Protein AF-A0A442WJB1-F1 (afdb_monomer_lite)

Structure (mmCIF, N/CA/C/O backbone):
data_AF-A0A442WJB1-F1
#
_entry.id   AF-A0A442WJB1-F1
#
loop_
_atom_site.group_PDB
_atom_site.id
_atom_site.type_symbol
_atom_site.label_atom_id
_atom_site.label_alt_id
_atom_site.label_comp_id
_atom_site.label_asym_id
_atom_site.label_entity_id
_atom_site.label_seq_id
_atom_site.pdbx_PDB_ins_code
_atom_site.Cartn_x
_atom_site.Cartn_y
_atom_site.Cartn_z
_atom_site.occupancy
_atom_site.B_iso_or_equiv
_atom_site.auth_seq_id
_atom_site.auth_comp_id
_atom_site.auth_asym_id
_atom_site.auth_atom_id
_atom_site.pdbx_PDB_model_num
ATOM 1 N N . MET A 1 1 ? 56.963 -18.373 19.287 1.00 47.78 1 MET A N 1
ATOM 2 C CA . MET A 1 1 ? 56.358 -17.336 18.424 1.00 47.78 1 MET A CA 1
ATOM 3 C C . MET A 1 1 ? 55.750 -18.024 17.222 1.00 47.78 1 MET A C 1
ATOM 5 O O . MET A 1 1 ? 56.490 -18.730 16.564 1.00 47.78 1 MET A O 1
ATOM 9 N N . THR A 1 2 ? 54.446 -17.854 17.002 1.00 51.00 2 THR A N 1
ATOM 10 C CA . THR A 1 2 ? 53.818 -17.592 15.690 1.00 51.00 2 THR A CA 1
ATOM 11 C C . THR A 1 2 ? 52.319 -17.478 15.943 1.00 51.00 2 THR A C 1
ATOM 13 O O . THR A 1 2 ? 51.617 -18.481 16.080 1.00 51.00 2 THR A O 1
ATOM 16 N N . VAL A 1 3 ? 51.855 -16.237 16.078 1.00 57.25 3 VAL A N 1
ATOM 17 C CA . VAL A 1 3 ? 50.445 -15.892 15.902 1.00 57.25 3 VAL A CA 1
ATOM 18 C C . VAL A 1 3 ? 50.052 -16.314 14.485 1.00 57.25 3 VAL A C 1
ATOM 20 O O . VAL A 1 3 ? 50.794 -16.070 13.540 1.00 57.25 3 VAL A O 1
ATOM 23 N N . ARG A 1 4 ? 48.948 -17.049 14.332 1.00 56.75 4 ARG A N 1
ATOM 24 C CA . ARG A 1 4 ? 48.417 -17.383 13.007 1.00 56.75 4 ARG A CA 1
ATOM 25 C C . ARG A 1 4 ? 47.535 -16.222 12.577 1.00 56.75 4 ARG A C 1
ATOM 27 O O . ARG A 1 4 ? 46.413 -16.096 13.062 1.00 56.75 4 ARG A O 1
ATOM 34 N N . ASP A 1 5 ? 48.064 -15.365 11.716 1.00 59.88 5 ASP A N 1
ATOM 35 C CA . ASP A 1 5 ? 47.332 -14.244 11.137 1.00 59.88 5 ASP A CA 1
ATOM 36 C C . ASP A 1 5 ? 46.081 -14.740 10.386 1.00 59.88 5 ASP A C 1
ATOM 38 O O . ASP A 1 5 ? 46.166 -15.496 9.418 1.00 59.88 5 ASP A O 1
ATOM 42 N N . ASN A 1 6 ? 44.893 -14.325 10.844 1.00 65.81 6 ASN A N 1
ATOM 43 C CA . ASN A 1 6 ? 43.603 -14.636 10.218 1.00 65.81 6 ASN A CA 1
ATOM 44 C C . ASN A 1 6 ? 43.370 -13.709 9.019 1.00 65.81 6 ASN A C 1
ATOM 46 O O . ASN A 1 6 ? 42.595 -12.755 9.087 1.00 65.81 6 ASN A O 1
ATOM 50 N N . GLN A 1 7 ? 44.068 -13.975 7.919 1.00 64.69 7 GLN A N 1
ATOM 51 C CA . GLN A 1 7 ? 43.969 -13.186 6.694 1.00 64.69 7 GLN A CA 1
ATOM 5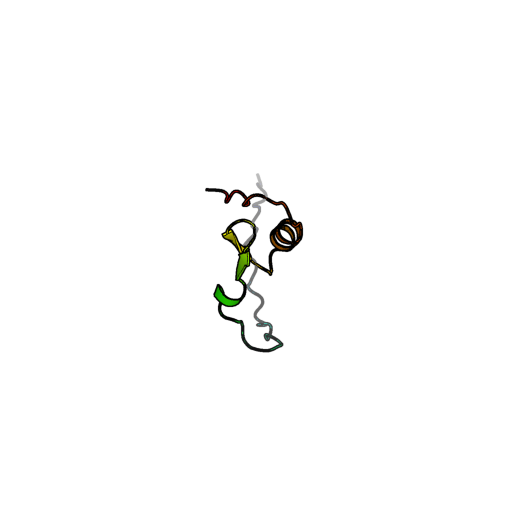2 C C . GLN A 1 7 ? 42.751 -13.613 5.862 1.00 64.69 7 GLN A C 1
ATOM 54 O O . GLN A 1 7 ? 42.869 -14.258 4.821 1.00 64.69 7 GLN A O 1
ATOM 59 N N . ARG A 1 8 ? 41.545 -13.242 6.306 1.00 60.84 8 ARG A N 1
ATOM 60 C CA . ARG A 1 8 ? 40.365 -13.226 5.426 1.00 60.84 8 ARG A CA 1
ATOM 61 C C . ARG A 1 8 ? 40.400 -11.955 4.580 1.00 60.84 8 ARG A C 1
ATOM 63 O O . ARG A 1 8 ? 39.812 -10.942 4.942 1.00 60.84 8 ARG A O 1
ATOM 70 N N . GLY A 1 9 ? 41.127 -12.017 3.465 1.00 63.81 9 GLY A N 1
ATOM 71 C CA . GLY A 1 9 ? 41.088 -10.986 2.429 1.00 63.81 9 GLY A CA 1
ATOM 72 C C . GLY A 1 9 ? 39.699 -10.874 1.776 1.00 63.81 9 GLY A C 1
ATOM 73 O O . GLY A 1 9 ? 38.890 -11.806 1.869 1.00 63.81 9 GLY A O 1
ATOM 74 N N . PRO A 1 10 ? 39.393 -9.743 1.117 1.00 67.75 10 PRO A N 1
ATOM 75 C CA . PRO A 1 10 ? 38.119 -9.547 0.436 1.00 67.75 10 PRO A CA 1
ATOM 76 C C . PRO A 1 10 ? 37.943 -10.599 -0.663 1.00 67.75 10 PRO A C 1
ATOM 78 O O . PRO A 1 10 ? 38.843 -10.840 -1.469 1.00 67.75 10 PRO A O 1
ATOM 81 N N . ARG A 1 11 ? 36.770 -11.241 -0.693 1.00 63.91 11 ARG A N 1
ATOM 82 C CA . ARG A 1 11 ? 36.442 -12.219 -1.735 1.00 63.91 11 ARG A CA 1
ATOM 83 C C . ARG A 1 11 ? 36.409 -11.505 -3.091 1.00 63.91 11 ARG A C 1
ATOM 85 O O . ARG A 1 11 ? 35.759 -10.461 -3.192 1.00 63.91 11 ARG A O 1
ATOM 92 N N . PRO A 1 12 ? 37.072 -12.038 -4.131 1.00 65.00 12 PRO A N 1
ATOM 93 C CA . PRO A 1 12 ? 36.999 -11.448 -5.458 1.00 65.00 12 PRO A CA 1
ATOM 94 C C . PRO A 1 12 ? 35.539 -11.436 -5.922 1.00 65.00 12 PRO A C 1
ATOM 96 O O . PRO A 1 12 ? 34.843 -12.450 -5.827 1.00 65.00 12 PRO A O 1
ATOM 99 N N . ARG A 1 13 ? 35.063 -10.285 -6.416 1.00 66.62 13 ARG A N 1
ATOM 100 C CA . ARG A 1 13 ? 33.793 -10.231 -7.150 1.00 66.62 13 ARG A CA 1
ATOM 101 C C . ARG A 1 13 ? 33.950 -11.150 -8.355 1.00 66.62 13 ARG A C 1
ATOM 103 O O . ARG A 1 13 ? 34.864 -10.945 -9.152 1.00 66.62 13 ARG A O 1
ATOM 110 N N . ASN A 1 14 ? 33.115 -12.183 -8.434 1.00 66.44 14 ASN A N 1
ATOM 111 C CA . ASN A 1 14 ? 33.156 -13.122 -9.544 1.00 66.44 14 ASN A CA 1
ATOM 112 C C . ASN A 1 14 ? 33.032 -12.334 -10.863 1.00 66.44 14 ASN A C 1
ATOM 114 O O . ASN A 1 14 ? 32.185 -11.445 -10.968 1.00 66.44 14 ASN A O 1
ATOM 118 N N . ARG A 1 15 ? 33.930 -12.594 -11.823 1.00 66.56 15 ARG A N 1
ATOM 119 C CA . ARG A 1 15 ? 34.043 -11.829 -13.083 1.00 66.56 15 ARG A CA 1
ATOM 120 C C . ARG A 1 15 ? 32.870 -12.101 -14.029 1.00 66.56 15 ARG A C 1
ATOM 122 O O . ARG A 1 15 ? 32.640 -11.335 -14.961 1.00 66.56 15 ARG A O 1
ATOM 129 N N . ASP A 1 1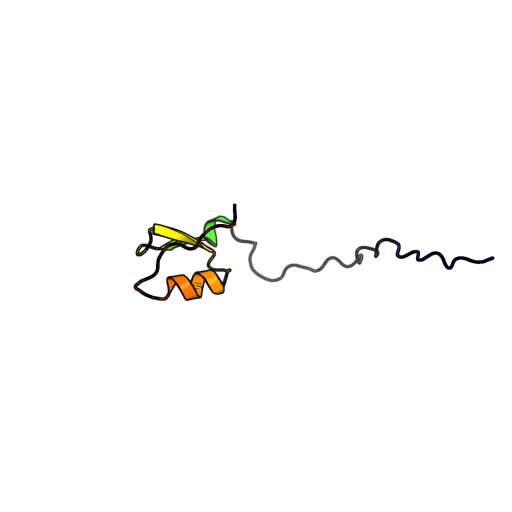6 ? 32.122 -13.161 -13.752 1.00 74.94 16 ASP A N 1
ATOM 130 C CA . ASP A 1 16 ? 30.940 -13.556 -14.498 1.00 74.94 16 ASP A CA 1
ATOM 131 C C . ASP A 1 16 ? 29.740 -12.728 -14.027 1.00 74.94 16 ASP A C 1
ATOM 133 O O . ASP A 1 16 ? 29.113 -13.003 -13.002 1.00 74.94 16 ASP A O 1
ATOM 137 N N . GLN A 1 17 ? 29.437 -11.662 -14.768 1.00 78.31 17 GLN A N 1
ATOM 138 C CA . GLN A 1 17 ? 28.221 -10.884 -14.560 1.00 78.31 17 GLN A CA 1
ATOM 139 C C . GLN A 1 17 ? 27.010 -11.728 -14.967 1.00 78.31 17 GLN A C 1
ATOM 141 O O . GLN A 1 17 ? 26.859 -12.103 -16.131 1.00 78.31 17 GLN A O 1
ATOM 146 N N . GLY A 1 18 ? 26.130 -12.022 -14.010 1.00 82.19 18 GLY A N 1
ATOM 147 C CA . GLY A 1 18 ? 24.845 -12.650 -14.303 1.00 82.19 18 GLY A CA 1
ATOM 148 C C . GLY A 1 18 ? 24.005 -11.769 -15.233 1.00 82.19 18 GLY A C 1
ATOM 149 O O . GLY A 1 18 ? 23.931 -10.553 -15.053 1.00 82.19 18 GLY A O 1
ATOM 150 N N . LYS A 1 19 ? 23.351 -12.380 -16.227 1.00 85.50 19 LYS A N 1
ATOM 151 C CA . LYS A 1 19 ? 22.405 -11.681 -17.103 1.00 85.50 19 LYS A CA 1
ATOM 152 C C . LYS A 1 19 ? 21.027 -11.652 -16.446 1.00 85.50 19 LYS A C 1
ATOM 154 O O . LYS A 1 19 ? 20.495 -12.691 -16.065 1.00 85.50 19 LYS A O 1
ATOM 159 N N . ARG A 1 20 ? 20.416 -10.469 -16.353 1.00 84.94 20 ARG A N 1
ATOM 160 C CA . ARG A 1 20 ? 19.022 -10.341 -15.915 1.00 84.94 20 ARG A CA 1
ATOM 161 C C . ARG A 1 20 ? 18.103 -11.003 -16.944 1.00 84.94 20 ARG A C 1
ATOM 163 O O . ARG A 1 20 ? 18.162 -10.679 -18.129 1.00 84.94 20 ARG A O 1
ATOM 170 N N . HIS A 1 21 ? 17.248 -11.907 -16.484 1.00 91.69 21 HIS A N 1
ATOM 171 C CA . HIS A 1 21 ? 16.184 -12.493 -17.294 1.00 91.69 21 HIS A CA 1
ATOM 172 C C . HIS A 1 21 ? 14.853 -11.796 -16.980 1.00 91.69 21 HIS A C 1
ATOM 174 O O . HIS A 1 21 ? 14.614 -11.404 -15.840 1.00 91.69 21 HIS A O 1
ATOM 180 N N . GLY A 1 22 ? 13.998 -11.633 -17.992 1.00 89.94 22 GLY A N 1
ATOM 181 C CA . GLY A 1 22 ? 12.680 -11.006 -17.854 1.00 89.94 22 GLY A CA 1
ATOM 182 C C . GLY A 1 22 ? 12.620 -9.518 -18.238 1.00 89.94 22 GLY A C 1
ATOM 183 O O . GLY A 1 22 ? 13.640 -8.927 -18.605 1.00 89.94 22 GLY A O 1
ATOM 184 N N . PRO A 1 23 ? 11.416 -8.916 -18.181 1.00 89.12 23 PRO A N 1
ATOM 185 C CA . PRO A 1 23 ? 11.183 -7.510 -18.526 1.00 89.12 23 PRO A CA 1
ATOM 186 C C . PRO A 1 23 ? 11.935 -6.584 -17.566 1.00 89.12 23 PRO A C 1
ATOM 188 O O . PRO A 1 23 ? 12.162 -7.018 -16.439 1.00 89.12 23 PRO A O 1
ATOM 191 N N . PRO A 1 24 ? 12.298 -5.346 -17.957 1.00 89.75 24 PRO A N 1
ATO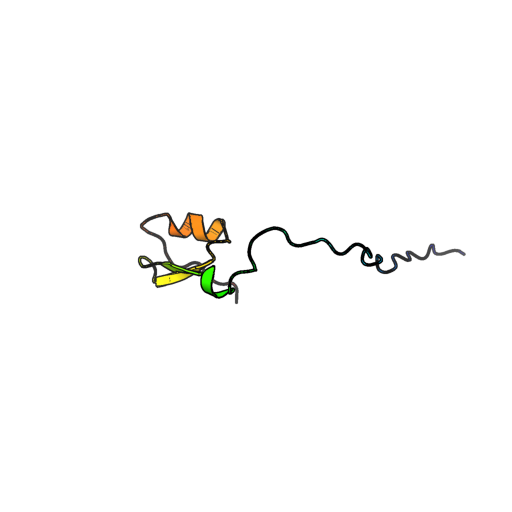M 192 C CA . PRO A 1 24 ? 13.032 -4.396 -17.115 1.00 89.75 24 PRO A CA 1
ATOM 193 C C . PRO A 1 24 ? 12.497 -4.282 -15.682 1.00 89.75 24 PRO A C 1
ATOM 195 O O . PRO A 1 24 ? 11.341 -4.604 -15.405 1.00 89.75 24 PRO A O 1
ATOM 198 N N . ALA A 1 25 ? 13.351 -3.844 -14.752 1.00 87.12 25 ALA A N 1
ATOM 199 C CA . ALA A 1 25 ? 12.867 -3.512 -13.417 1.00 87.12 25 ALA A CA 1
ATOM 200 C C . ALA A 1 25 ? 11.783 -2.437 -13.544 1.00 87.12 25 ALA A C 1
ATOM 202 O O . ALA A 1 25 ? 11.958 -1.477 -14.296 1.00 87.12 25 ALA A O 1
ATOM 203 N N . LYS A 1 26 ? 10.663 -2.662 -12.858 1.00 88.12 26 LYS A N 1
ATOM 204 C CA . LYS A 1 26 ? 9.624 -1.651 -12.700 1.00 88.12 26 LYS A CA 1
ATOM 205 C C . LYS A 1 26 ? 10.157 -0.511 -11.843 1.00 88.12 26 LYS A C 1
ATOM 207 O O . LYS A 1 26 ? 11.134 -0.708 -11.113 1.00 88.12 26 LYS A O 1
ATOM 212 N N . ASP A 1 27 ? 9.512 0.644 -11.934 1.00 93.75 27 ASP A N 1
ATOM 213 C CA . ASP A 1 27 ? 9.782 1.721 -10.990 1.00 93.75 27 ASP A CA 1
ATOM 214 C C . ASP A 1 27 ? 9.462 1.252 -9.562 1.00 93.75 27 ASP A C 1
ATOM 216 O O . ASP A 1 27 ? 8.522 0.478 -9.353 1.00 93.75 27 ASP A O 1
ATOM 220 N N . GLU A 1 28 ? 10.248 1.684 -8.572 1.00 90.19 28 GLU A N 1
ATOM 221 C CA . GLU A 1 28 ? 10.032 1.251 -7.189 1.00 90.19 28 GLU A CA 1
ATOM 222 C C . GLU A 1 28 ? 8.637 1.632 -6.683 1.00 90.19 28 GLU A C 1
ATOM 224 O O . GLU A 1 28 ? 8.028 0.849 -5.954 1.00 90.19 28 GLU A O 1
ATOM 229 N N . ALA A 1 29 ? 8.081 2.758 -7.143 1.00 93.62 29 ALA A N 1
ATOM 230 C CA . ALA A 1 29 ? 6.739 3.199 -6.783 1.00 93.62 29 ALA A CA 1
ATOM 231 C C . ALA A 1 29 ? 5.643 2.215 -7.233 1.00 93.62 29 ALA A C 1
ATOM 233 O O . ALA A 1 29 ? 4.609 2.111 -6.577 1.00 93.62 29 ALA A O 1
ATOM 234 N N . GLU A 1 30 ? 5.857 1.439 -8.305 1.00 94.38 30 GLU A N 1
ATOM 235 C CA . GLU A 1 30 ? 4.866 0.469 -8.804 1.00 94.38 30 GLU A CA 1
ATOM 236 C C . GLU A 1 30 ? 4.662 -0.732 -7.863 1.00 94.38 30 GLU A C 1
ATOM 238 O O . GLU A 1 30 ? 3.671 -1.474 -7.976 1.00 94.38 30 GLU A O 1
ATOM 243 N N . HIS A 1 31 ? 5.605 -0.960 -6.947 1.00 95.19 31 HIS A N 1
ATOM 244 C CA . HIS A 1 31 ? 5.530 -2.037 -5.966 1.00 95.19 31 HIS A CA 1
ATOM 245 C C . HIS A 1 31 ? 4.665 -1.691 -4.757 1.00 95.19 31 HIS A C 1
ATOM 247 O O . HIS A 1 31 ? 4.199 -2.606 -4.080 1.00 95.19 31 HIS A O 1
ATOM 253 N N . PHE A 1 32 ? 4.367 -0.413 -4.551 1.00 96.56 32 PHE A N 1
ATOM 254 C CA . PHE A 1 32 ? 3.530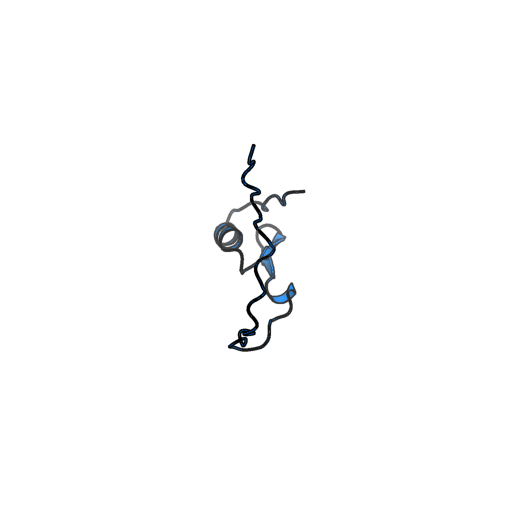 0.043 -3.457 1.00 96.56 32 PHE A CA 1
ATOM 255 C C . PHE A 1 32 ? 2.042 0.030 -3.832 1.00 96.56 32 PHE A C 1
ATOM 257 O O . PHE A 1 32 ? 1.664 0.198 -4.996 1.00 96.56 32 PHE A O 1
ATOM 264 N N . GLU A 1 33 ? 1.184 -0.208 -2.847 1.00 97.12 33 GLU A N 1
ATOM 265 C CA . GLU A 1 33 ? -0.271 -0.168 -2.979 1.00 97.12 33 GLU A CA 1
ATOM 266 C C . GLU A 1 33 ? -0.895 0.559 -1.788 1.00 97.12 33 GLU A C 1
ATOM 268 O O . GLU A 1 33 ? -0.447 0.413 -0.655 1.00 97.12 33 GLU A O 1
ATOM 273 N N . PHE A 1 34 ? -1.916 1.374 -2.055 1.00 97.38 34 PHE A N 1
ATOM 274 C CA . PHE A 1 34 ? -2.659 2.093 -1.026 1.00 97.38 34 PHE A CA 1
ATOM 275 C C . PHE A 1 34 ? -3.768 1.205 -0.459 1.00 97.38 34 PHE A C 1
ATOM 277 O O . PHE A 1 34 ? -4.631 0.744 -1.210 1.00 97.38 34 PHE A O 1
ATOM 284 N N . CYS A 1 35 ? -3.786 1.010 0.859 1.00 97.38 35 CYS A N 1
ATOM 285 C CA . CYS A 1 35 ? -4.869 0.305 1.526 1.00 97.38 35 CYS A CA 1
ATOM 286 C C . CYS A 1 35 ? -6.041 1.254 1.837 1.00 97.38 35 CYS A C 1
ATOM 288 O O . CYS A 1 35 ? -5.883 2.173 2.643 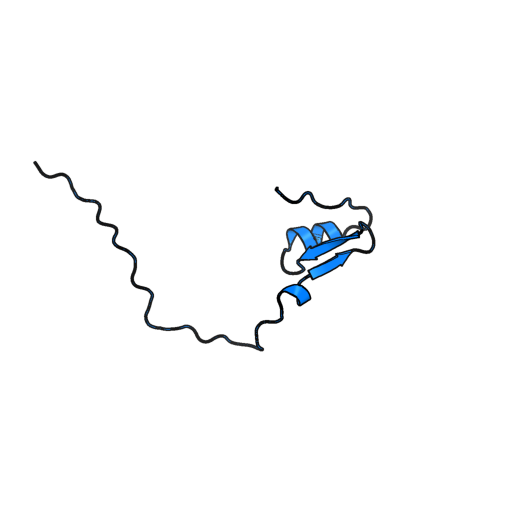1.00 97.38 35 CYS A O 1
ATOM 290 N N . PRO A 1 36 ? -7.250 1.019 1.291 1.00 96.06 36 PRO A N 1
ATOM 291 C CA . PRO A 1 36 ? -8.416 1.850 1.587 1.00 96.06 36 PRO A CA 1
ATOM 292 C C . PRO A 1 36 ? -9.001 1.619 2.990 1.00 96.06 36 PRO A C 1
ATOM 294 O O . PRO A 1 36 ? -9.843 2.402 3.417 1.00 96.06 36 PRO A O 1
ATOM 297 N N . VAL A 1 37 ? -8.591 0.554 3.690 1.00 96.19 37 VAL A N 1
ATOM 298 C CA . VAL A 1 37 ? -9.085 0.209 5.035 1.00 96.19 37 VAL A CA 1
ATOM 299 C C . VAL A 1 37 ? -8.392 1.058 6.099 1.00 96.19 37 VAL A C 1
ATOM 301 O O . VAL A 1 37 ? -9.055 1.745 6.869 1.00 96.19 37 VAL A O 1
ATOM 304 N N . CYS A 1 38 ? -7.058 1.036 6.124 1.00 96.50 38 CYS A N 1
ATOM 305 C CA . CYS A 1 38 ? -6.259 1.700 7.156 1.00 96.50 38 CYS A CA 1
ATOM 306 C C . CYS A 1 38 ? -5.555 2.978 6.660 1.00 96.50 38 CYS A C 1
ATOM 308 O O . CYS A 1 38 ? -4.997 3.725 7.462 1.00 96.50 38 CYS A O 1
ATOM 310 N N . GLY A 1 39 ? -5.562 3.242 5.347 1.00 96.06 39 GLY A N 1
ATOM 311 C CA . GLY A 1 39 ? -4.910 4.399 4.726 1.00 96.06 39 GLY A CA 1
ATOM 312 C C . GLY A 1 39 ? -3.391 4.277 4.565 1.00 96.06 39 GLY A C 1
ATOM 313 O O . GLY A 1 39 ? -2.760 5.213 4.073 1.00 96.06 39 GLY A O 1
ATOM 314 N N . GLN A 1 40 ? -2.788 3.156 4.970 1.00 97.12 40 GLN A N 1
ATOM 315 C CA . GLN A 1 40 ? -1.356 2.915 4.820 1.00 97.12 40 GLN A CA 1
ATOM 316 C C . GLN A 1 40 ? -1.020 2.441 3.402 1.00 97.12 40 GLN A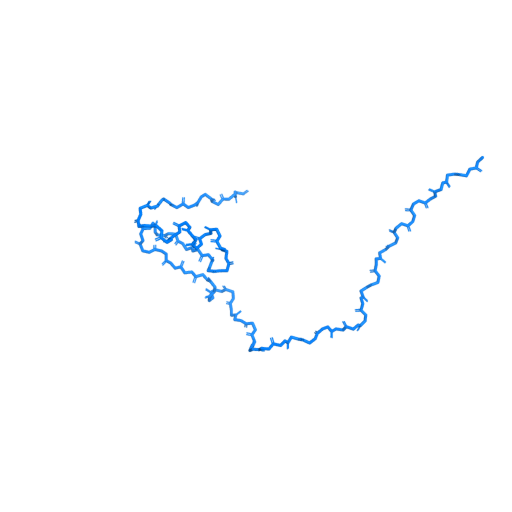 C 1
ATOM 318 O O . GLN A 1 40 ? -1.720 1.615 2.813 1.00 97.12 40 GLN A O 1
ATOM 323 N N . THR A 1 41 ? 0.085 2.951 2.864 1.00 97.00 41 THR A N 1
ATOM 324 C CA . THR A 1 41 ? 0.712 2.403 1.661 1.00 97.00 41 THR A CA 1
ATOM 325 C C . THR A 1 41 ? 1.648 1.262 2.055 1.00 97.00 41 THR A C 1
ATOM 327 O O . THR A 1 41 ? 2.481 1.454 2.939 1.00 97.00 41 THR A O 1
ATOM 330 N N . PHE A 1 42 ? 1.546 0.110 1.392 1.00 96.00 42 PHE A N 1
ATOM 331 C CA . PHE A 1 42 ? 2.341 -1.087 1.691 1.00 96.00 42 PHE A CA 1
ATOM 332 C C . PHE A 1 42 ? 3.060 -1.637 0.449 1.00 96.00 42 PHE A C 1
ATOM 334 O O . PHE A 1 42 ? 2.604 -1.433 -0.678 1.00 96.00 42 PHE A O 1
ATOM 341 N N . ASP A 1 43 ? 4.193 -2.320 0.630 1.00 96.25 43 ASP A N 1
ATOM 342 C CA . ASP A 1 43 ? 4.954 -2.960 -0.451 1.00 96.25 43 ASP A CA 1
ATOM 343 C C . ASP A 1 43 ? 4.381 -4.353 -0.757 1.00 96.25 43 ASP A C 1
ATOM 345 O O . ASP A 1 43 ? 4.486 -5.290 0.036 1.00 96.25 43 ASP A O 1
ATOM 349 N N . LYS A 1 44 ? 3.845 -4.538 -1.969 1.00 96.19 44 LYS A N 1
ATOM 350 C CA . LYS A 1 44 ? 3.296 -5.822 -2.445 1.00 96.19 44 LYS A CA 1
ATOM 351 C C . LYS A 1 44 ? 4.336 -6.942 -2.548 1.00 96.19 44 LYS A C 1
ATOM 353 O O . LYS A 1 44 ? 3.975 -8.103 -2.737 1.00 96.19 44 LYS A O 1
ATOM 358 N N . ARG A 1 45 ? 5.630 -6.622 -2.493 1.00 95.38 45 ARG A N 1
ATOM 359 C CA . ARG A 1 45 ? 6.727 -7.603 -2.462 1.00 95.38 45 ARG A CA 1
ATOM 360 C C . ARG A 1 45 ? 7.000 -8.095 -1.044 1.00 95.38 45 ARG A C 1
ATOM 362 O O . ARG A 1 45 ? 7.576 -9.173 -0.888 1.00 95.38 45 ARG A O 1
ATOM 369 N N . ASN A 1 46 ? 6.604 -7.329 -0.027 1.00 95.69 46 ASN A N 1
ATOM 370 C CA . ASN A 1 46 ? 6.720 -7.730 1.363 1.00 95.69 46 ASN A CA 1
ATOM 371 C C . ASN A 1 46 ? 5.521 -8.608 1.746 1.00 95.69 46 ASN A C 1
ATOM 373 O O . ASN A 1 46 ? 4.424 -8.124 2.014 1.00 95.69 46 ASN A O 1
ATOM 377 N N . LEU A 1 47 ? 5.739 -9.925 1.797 1.00 95.75 47 LEU A N 1
ATOM 378 C CA . LEU A 1 47 ? 4.683 -10.890 2.116 1.00 95.75 47 LEU A CA 1
ATOM 379 C C . LEU A 1 47 ? 4.024 -10.626 3.481 1.00 95.75 47 LEU A C 1
ATOM 381 O O . LEU A 1 47 ? 2.824 -10.846 3.619 1.00 95.75 47 LEU A O 1
ATOM 385 N N . GLY A 1 48 ? 4.783 -10.156 4.475 1.00 95.69 48 GLY A N 1
ATOM 386 C CA . GLY A 1 48 ? 4.234 -9.840 5.796 1.00 95.69 48 GLY A CA 1
ATOM 387 C C . GLY A 1 48 ? 3.223 -8.697 5.731 1.00 95.69 48 GLY A C 1
ATOM 388 O O . GLY A 1 48 ? 2.128 -8.807 6.278 1.00 95.69 48 GLY A O 1
ATOM 389 N N . GLU A 1 49 ? 3.555 -7.643 4.988 1.00 96.88 49 GLU A N 1
ATOM 390 C CA . GLU A 1 49 ? 2.650 -6.516 4.766 1.00 96.88 49 GLU A CA 1
ATOM 391 C C . GLU A 1 49 ? 1.412 -6.932 3.966 1.00 96.88 49 GLU A C 1
ATOM 393 O O . GLU A 1 49 ? 0.299 -6.581 4.350 1.00 96.88 49 GLU A O 1
ATOM 398 N N . VAL A 1 50 ? 1.580 -7.732 2.909 1.00 96.81 50 VAL A N 1
ATOM 399 C CA . VAL A 1 50 ? 0.461 -8.238 2.094 1.00 96.81 50 VAL A CA 1
ATOM 400 C C . VAL A 1 50 ? -0.525 -9.047 2.937 1.00 96.81 50 VAL A C 1
ATOM 402 O O . VAL A 1 50 ? -1.734 -8.852 2.833 1.00 96.81 50 VAL A O 1
ATOM 405 N N . LEU A 1 51 ? -0.027 -9.959 3.777 1.00 96.75 51 LEU A N 1
ATOM 406 C CA . LEU A 1 51 ? -0.887 -10.797 4.614 1.00 96.75 51 LEU A CA 1
ATOM 407 C C . LEU A 1 51 ? -1.615 -9.984 5.690 1.00 96.75 51 LEU A C 1
ATOM 409 O O . LEU A 1 51 ? -2.778 -10.268 5.966 1.00 96.75 51 LEU A O 1
ATOM 413 N N . HIS A 1 52 ? -0.967 -8.966 6.262 1.00 96.12 52 HIS A N 1
ATOM 414 C CA . HIS A 1 52 ? -1.599 -8.052 7.218 1.00 96.12 52 HIS A CA 1
ATOM 415 C C . HIS A 1 52 ? -2.755 -7.272 6.578 1.00 96.12 52 HIS A C 1
ATOM 417 O O . HIS A 1 52 ? -3.853 -7.230 7.129 1.00 96.12 52 HIS A O 1
ATOM 423 N N . HIS A 1 53 ? -2.540 -6.740 5.370 1.00 96.88 53 HIS A N 1
ATOM 424 C CA . HIS A 1 53 ? -3.530 -5.934 4.647 1.00 96.88 53 HIS A CA 1
ATOM 425 C C . HIS A 1 53 ? -4.645 -6.754 3.975 1.00 96.88 53 HIS A C 1
ATOM 427 O O . HIS A 1 53 ? -5.640 -6.188 3.523 1.00 96.88 53 HIS A O 1
ATOM 433 N N . TYR A 1 54 ? -4.514 -8.083 3.915 1.00 94.88 54 TYR A N 1
ATOM 434 C CA . TYR A 1 54 ? -5.567 -8.971 3.413 1.00 94.88 54 TYR A CA 1
ATOM 435 C C . TYR A 1 54 ? -6.765 -9.078 4.373 1.00 94.88 54 TYR A C 1
ATOM 437 O O . TYR A 1 54 ? -7.890 -9.333 3.939 1.00 94.88 54 TYR A O 1
ATOM 445 N N . LEU A 1 55 ? -6.545 -8.903 5.680 1.00 90.44 55 LEU A N 1
ATOM 446 C CA . LEU A 1 55 ? -7.616 -8.958 6.675 1.00 90.44 55 LEU A CA 1
ATOM 447 C C . LEU A 1 55 ? -8.454 -7.668 6.633 1.00 90.44 55 LEU A C 1
ATOM 449 O O . LEU A 1 55 ? -7.892 -6.595 6.486 1.00 90.44 55 LEU A O 1
ATOM 453 N N . PRO A 1 56 ? -9.788 -7.715 6.773 1.00 86.88 56 PRO A N 1
ATOM 454 C CA . PRO A 1 56 ? -10.637 -6.531 6.600 1.00 86.88 56 PRO A CA 1
ATOM 455 C C . PRO A 1 56 ? -10.610 -5.536 7.772 1.00 86.88 56 PRO A C 1
ATOM 457 O O . PRO A 1 56 ? -11.042 -4.403 7.593 1.00 86.88 56 PRO A O 1
ATOM 460 N N . ASP A 1 57 ? -10.132 -5.942 8.948 1.00 92.81 57 ASP A N 1
ATOM 461 C CA . ASP A 1 57 ? -10.073 -5.109 10.155 1.00 92.81 57 ASP A CA 1
ATOM 462 C C . ASP A 1 57 ? -8.645 -5.143 10.712 1.00 92.81 57 ASP A C 1
ATOM 464 O O . ASP A 1 57 ? -8.281 -6.015 11.503 1.00 92.81 57 ASP A O 1
ATOM 468 N N . HIS A 1 58 ? -7.794 -4.264 10.180 1.00 95.75 58 HIS A N 1
ATOM 469 C CA . HIS A 1 58 ? -6.389 -4.145 10.557 1.00 95.75 58 HIS A CA 1
ATOM 470 C C . HIS A 1 58 ? -6.006 -2.678 10.761 1.00 95.75 58 HIS A C 1
ATOM 472 O O . HIS A 1 58 ? -6.439 -1.788 10.028 1.00 95.75 58 HIS A O 1
ATOM 478 N N . GLU A 1 59 ? -5.144 -2.433 11.744 1.00 96.62 59 GLU A N 1
ATOM 479 C CA . GLU A 1 59 ? -4.537 -1.121 11.977 1.00 96.62 59 GLU A CA 1
ATOM 480 C C . GLU A 1 59 ? -3.262 -0.944 11.133 1.00 96.62 59 GLU A C 1
ATOM 482 O O . GLU A 1 59 ? -2.657 -1.944 10.728 1.00 96.62 59 GLU A O 1
ATOM 487 N N . PRO A 1 60 ? -2.807 0.297 10.874 1.00 96.56 60 PRO A N 1
ATOM 488 C CA . PRO A 1 60 ? -1.523 0.538 10.221 1.00 96.56 60 PRO A CA 1
ATOM 489 C C . PRO A 1 60 ? -0.356 -0.146 10.950 1.00 96.56 60 PRO A C 1
ATOM 491 O O . PRO A 1 60 ? -0.248 -0.095 12.178 1.00 96.56 60 PRO A O 1
ATOM 494 N N . LEU A 1 61 ? 0.556 -0.748 10.189 1.00 94.69 61 LEU A N 1
ATOM 495 C CA . LEU A 1 61 ? 1.816 -1.272 10.707 1.00 94.69 61 LEU A CA 1
ATOM 496 C C . LEU A 1 61 ? 2.704 -0.126 11.198 1.00 94.69 61 LEU A C 1
ATOM 498 O O . LEU A 1 61 ? 2.812 0.918 10.549 1.00 94.69 61 LEU A O 1
ATOM 502 N N . LYS A 1 62 ? 3.380 -0.341 12.328 1.00 92.81 62 LYS A N 1
ATOM 503 C CA . LYS A 1 62 ? 4.408 0.578 12.823 1.00 92.81 62 LYS A CA 1
ATOM 504 C C . LYS A 1 62 ? 5.622 0.484 11.907 1.00 92.81 62 LYS A C 1
ATOM 506 O O . LYS A 1 62 ? 6.135 -0.609 11.689 1.00 92.81 62 LYS A O 1
ATOM 511 N N . LEU A 1 63 ? 6.060 1.622 11.383 1.00 84.38 63 LEU A N 1
ATOM 512 C CA . LEU A 1 63 ? 7.362 1.724 10.740 1.00 84.38 63 LEU A CA 1
ATOM 513 C C . LEU A 1 63 ? 8.401 1.845 11.852 1.00 84.38 63 LEU A C 1
ATOM 515 O O . LEU A 1 63 ? 8.207 2.633 12.779 1.00 84.38 63 LEU A O 1
ATOM 519 N N . ASP A 1 64 ? 9.455 1.041 11.786 1.00 76.94 64 ASP A N 1
ATOM 520 C CA . ASP A 1 64 ? 10.609 1.238 12.656 1.00 76.94 64 ASP A CA 1
ATOM 521 C C . ASP A 1 64 ? 11.248 2.599 12.300 1.00 76.94 64 ASP A C 1
ATOM 523 O O . ASP A 1 64 ? 11.525 2.855 11.125 1.00 76.94 64 ASP A O 1
ATOM 527 N N . GLU A 1 65 ? 11.392 3.485 13.297 1.00 53.41 65 GLU A N 1
ATOM 528 C CA . GLU A 1 65 ? 11.976 4.839 13.169 1.00 53.41 65 GLU A CA 1
ATOM 529 C C . GLU A 1 65 ? 13.491 4.826 12.906 1.00 53.41 65 GLU A C 1
ATOM 531 O O . GLU A 1 65 ? 14.210 4.009 13.531 1.00 53.41 65 GLU A O 1
#

Sequence (65 aa):
MTVRDNQRGPRPRNRDQGKRHGPPAKDEAEHFEFCPVCGQTFDKRNLGEVLHHYLPDHEPLKLDE

Radius of gyration: 21.86 Å; chains: 1; bounding box: 67×22×37 Å

Secondary structure (DSSP, 8-state):
--------PPPPPPS-PPPPPSS-PPPGGGGEEE-TTT--EEETT-HHHHHHHHSSS-PPPPPP-

pLDDT: mean 84.78, std 14.7, range [47.78, 97.38]

Foldseek 3Di:
DDDDDPPPDDDDDPPDDDDDDDDDDDDQCVQWDAQPQARDIDGVVPPVRVVQSVDNDHHDDDDDD